Protein AF-K6D5H5-F1 (afdb_monomer_lite)

Secondary structure (DSSP, 8-state):
---GGG------HHHHHHHHHHHHTT-HHHHHHHHHHHHHTTGGGGS-HHHHHHHHHT---EEEEEEEEEEEEEETTEEEEE------TTGGG-SEEEEEEE-TT----EEETTEEE---

Sequence (120 aa):
MLPKKYGGPQVDLRTFIKIIRTVAKHNASAAWLTYFYGLHNVVPAFLPEKGMDEVVNQGGMICDVFPPVGKVVKDGDGYRLTGTWDFASGILYCDWLGLGRINNRTAIRRRINGTLYEFA

pLDDT: mean 84.37, std 16.68, range [37.47, 98.62]

Radius of gyration: 18.67 Å; chains: 1; bounding box: 42×26×56 Å

Organism: NCBI:txid1131731

InterPro domains:
  IPR009100 Acyl-CoA dehydrogenase/oxidase, N-terminal and middle domain superfamily [SSF56645] (2-98)
  IPR037069 Acyl-CoA dehydrogenase/oxidase, N-terminal domain superfamily [G3DSA:1.10.540.10] (1-59)
  IPR046373 Acyl-CoA oxidase/dehydrogenase, middle domain superfamily [G3DSA:2.40.110.10] (61-112)

Foldseek 3Di:
DAPPVLPDDPDDPVVLVVVLVVVCVPPVLVSVVSVQQVVQLCVQVPPDPVSNCVQSVVVWTEWEAAPAAWDWDDDVVRIDIDDDGPDRRPVVRGPYYYYHHDDPPDQVFDQDPNDTDGDD

Structure (mmCIF, N/CA/C/O backbone):
data_AF-K6D5H5-F1
#
_entry.id   AF-K6D5H5-F1
#
loop_
_atom_site.group_PDB
_atom_site.id
_atom_site.type_symbol
_atom_site.label_atom_id
_atom_site.label_alt_id
_atom_site.label_comp_id
_atom_site.label_asym_id
_atom_site.label_entity_id
_atom_site.label_seq_id
_atom_site.pdbx_PDB_ins_code
_atom_site.Cartn_x
_atom_site.Cartn_y
_atom_site.Cartn_z
_atom_site.occupancy
_atom_site.B_iso_or_equiv
_atom_site.auth_seq_id
_atom_site.auth_comp_id
_atom_site.auth_asym_id
_atom_site.auth_atom_id
_atom_site.pdbx_PDB_model_num
ATOM 1 N N . MET A 1 1 ? 1.293 -7.656 -6.390 1.00 79.38 1 MET A N 1
ATOM 2 C CA . MET A 1 1 ? 1.118 -9.053 -5.938 1.00 79.38 1 MET A CA 1
ATOM 3 C C . MET A 1 1 ? -0.362 -9.237 -5.645 1.00 79.38 1 MET A C 1
ATOM 5 O O . MET A 1 1 ? -0.819 -8.697 -4.655 1.00 79.38 1 MET A O 1
ATOM 9 N N . LEU A 1 2 ? -1.126 -9.884 -6.529 1.00 87.81 2 LEU A N 1
ATOM 10 C CA . LEU A 1 2 ? -2.583 -10.030 -6.391 1.00 87.81 2 LEU A CA 1
ATOM 11 C C . LEU A 1 2 ? -2.982 -11.504 -6.534 1.00 87.81 2 LEU A C 1
ATOM 13 O O . LEU A 1 2 ? -2.336 -12.218 -7.313 1.00 87.81 2 LEU A O 1
ATOM 17 N N . PRO A 1 3 ? -4.035 -11.971 -5.835 1.00 89.25 3 PRO A N 1
ATOM 18 C CA . PRO A 1 3 ? -4.611 -13.282 -6.102 1.00 89.25 3 PRO A CA 1
ATOM 19 C C . PRO A 1 3 ? -4.989 -13.438 -7.576 1.00 89.25 3 PRO A C 1
ATOM 21 O O . PRO A 1 3 ? -5.484 -12.498 -8.196 1.00 89.25 3 PRO A O 1
ATOM 24 N N . LYS A 1 4 ? -4.826 -14.652 -8.118 1.00 90.19 4 LYS A N 1
ATOM 25 C CA . LYS A 1 4 ? -5.070 -14.948 -9.541 1.00 90.19 4 LYS A CA 1
ATOM 26 C C . LYS A 1 4 ? -6.444 -14.490 -10.043 1.00 90.19 4 LYS A C 1
ATOM 28 O O . LYS A 1 4 ? -6.540 -14.080 -11.193 1.00 90.19 4 LYS A O 1
ATOM 33 N N . LYS A 1 5 ? -7.481 -14.525 -9.192 1.00 90.88 5 LYS A N 1
ATOM 34 C CA . LYS A 1 5 ? -8.849 -14.111 -9.556 1.00 90.88 5 LYS A CA 1
ATOM 35 C C . LYS A 1 5 ? -8.962 -12.639 -9.981 1.00 90.88 5 LYS A C 1
ATOM 37 O O . LYS A 1 5 ? -9.850 -12.320 -10.756 1.00 90.88 5 LYS A O 1
ATOM 42 N N . TYR A 1 6 ? -8.044 -11.778 -9.535 1.00 90.44 6 TYR A N 1
ATOM 43 C CA . TYR A 1 6 ? -7.995 -10.358 -9.908 1.00 90.44 6 TYR A CA 1
ATOM 44 C C . TYR A 1 6 ? -7.015 -10.065 -11.059 1.00 90.44 6 TYR A C 1
ATOM 46 O O . TYR A 1 6 ? -6.810 -8.912 -11.427 1.00 90.44 6 TYR A O 1
ATOM 54 N N . GLY A 1 7 ? -6.375 -11.094 -11.625 1.00 87.69 7 GLY A N 1
ATOM 55 C CA . GLY A 1 7 ? -5.416 -10.945 -12.719 1.00 87.69 7 GLY A CA 1
ATOM 56 C C . GLY A 1 7 ? -4.030 -10.449 -12.285 1.00 87.69 7 GLY A C 1
ATOM 57 O O . GLY A 1 7 ? -3.497 -10.823 -11.236 1.00 87.69 7 GLY A O 1
ATOM 58 N N . GLY A 1 8 ? -3.390 -9.655 -13.146 1.00 87.06 8 GLY A N 1
ATOM 59 C CA . GLY A 1 8 ? -2.014 -9.181 -12.974 1.00 87.06 8 GLY A CA 1
ATOM 60 C C . GLY A 1 8 ? -0.940 -10.160 -13.481 1.00 87.06 8 GLY A C 1
ATOM 61 O O . GLY A 1 8 ? -1.245 -11.275 -13.895 1.00 87.06 8 GLY A O 1
ATOM 62 N N . PRO A 1 9 ? 0.343 -9.758 -13.458 1.00 88.69 9 PRO A N 1
ATOM 63 C CA . PRO A 1 9 ? 1.403 -10.437 -14.209 1.00 88.69 9 PRO A CA 1
ATOM 64 C C . PRO A 1 9 ? 1.942 -11.721 -13.557 1.00 88.69 9 PRO A C 1
ATOM 66 O O . PRO A 1 9 ? 2.731 -12.419 -14.182 1.00 88.69 9 PRO A O 1
ATOM 69 N N . GLN A 1 10 ? 1.545 -12.032 -12.314 1.00 90.62 10 GLN A N 1
ATOM 70 C CA . GLN A 1 10 ? 1.893 -13.278 -11.602 1.00 90.62 10 GLN A CA 1
ATOM 71 C C . GLN A 1 10 ? 3.397 -13.638 -11.649 1.00 90.62 10 GLN A C 1
ATOM 73 O O . GLN A 1 10 ? 3.773 -14.803 -11.760 1.00 90.62 10 GLN A O 1
ATOM 78 N N . VAL A 1 11 ? 4.262 -12.623 -11.571 1.00 92.44 11 VAL A N 1
ATOM 79 C CA . VAL A 1 11 ? 5.720 -12.795 -11.626 1.00 92.44 11 VAL A CA 1
ATOM 80 C C . VAL A 1 11 ? 6.264 -13.415 -10.344 1.00 92.44 11 VAL A C 1
ATOM 82 O O . VAL A 1 11 ? 5.779 -13.140 -9.245 1.00 92.44 11 VAL A O 1
ATOM 85 N N . ASP A 1 12 ? 7.321 -14.212 -10.474 1.00 94.06 12 ASP A N 1
ATOM 86 C CA . ASP A 1 12 ? 8.058 -14.729 -9.328 1.00 94.06 12 ASP A CA 1
ATOM 87 C C . ASP A 1 12 ? 8.907 -13.633 -8.653 1.00 94.06 12 ASP A C 1
ATOM 89 O O . ASP A 1 12 ? 9.240 -12.598 -9.244 1.00 94.06 12 ASP A O 1
ATOM 93 N N . LEU A 1 13 ? 9.306 -13.878 -7.401 1.00 92.75 13 LEU A N 1
ATOM 94 C CA . LEU A 1 13 ? 10.057 -12.912 -6.594 1.00 92.75 13 LEU A CA 1
ATOM 95 C C . LEU A 1 13 ? 11.407 -12.523 -7.224 1.00 92.75 13 LEU A C 1
ATOM 97 O O . LEU A 1 13 ? 11.821 -11.367 -7.129 1.00 92.75 13 LEU A O 1
ATOM 101 N N . ARG A 1 14 ? 12.101 -13.451 -7.897 1.00 96.94 14 ARG A N 1
ATOM 102 C CA . ARG A 1 14 ? 13.395 -13.161 -8.534 1.00 96.94 14 ARG A CA 1
ATOM 103 C C . ARG A 1 14 ? 13.203 -12.218 -9.716 1.00 96.94 14 ARG A C 1
ATOM 105 O O . ARG A 1 14 ? 13.996 -11.289 -9.882 1.00 96.94 14 ARG A O 1
ATOM 112 N N . THR A 1 15 ? 12.166 -12.435 -10.515 1.00 96.81 15 THR A N 1
ATOM 113 C CA . THR A 1 15 ? 11.793 -11.531 -11.608 1.00 96.81 15 THR A CA 1
ATOM 114 C C . THR A 1 15 ? 11.378 -10.161 -11.077 1.00 96.81 15 THR A C 1
ATOM 116 O O . THR A 1 15 ? 11.876 -9.148 -11.568 1.00 96.81 15 THR A O 1
ATOM 119 N N . PHE A 1 16 ? 10.574 -10.106 -10.015 1.00 95.56 16 PHE A N 1
ATOM 120 C CA . PHE A 1 16 ? 10.182 -8.848 -9.375 1.00 95.56 16 PHE A CA 1
ATOM 121 C C . PHE A 1 16 ? 11.391 -8.028 -8.893 1.00 95.56 16 PHE A C 1
ATOM 123 O O . PHE A 1 16 ? 11.515 -6.845 -9.213 1.00 95.56 16 PHE A O 1
ATOM 130 N N . ILE A 1 17 ? 12.355 -8.669 -8.224 1.00 96.75 17 ILE A N 1
ATOM 131 C CA . ILE A 1 17 ? 13.598 -8.015 -7.783 1.00 96.75 17 ILE A CA 1
ATOM 132 C C . ILE A 1 17 ? 14.415 -7.499 -8.975 1.00 96.75 17 ILE A C 1
ATOM 134 O O . ILE A 1 17 ? 14.983 -6.408 -8.905 1.00 96.75 17 ILE A O 1
ATOM 138 N N . LYS A 1 18 ? 14.483 -8.247 -10.085 1.00 98.19 18 LYS A N 1
ATOM 139 C CA . LYS A 1 18 ? 15.168 -7.781 -11.303 1.00 98.19 18 LYS A CA 1
ATOM 140 C C . LYS A 1 18 ? 14.522 -6.515 -11.864 1.00 98.19 18 LYS A C 1
ATOM 142 O O . LYS A 1 18 ? 15.256 -5.605 -12.233 1.00 98.19 18 LYS A O 1
ATOM 147 N N . ILE A 1 19 ? 13.190 -6.435 -11.884 1.00 97.31 19 ILE A N 1
ATOM 148 C CA . ILE A 1 19 ? 12.455 -5.242 -12.335 1.00 97.31 19 ILE A CA 1
ATOM 149 C C . ILE A 1 19 ? 12.834 -4.033 -11.474 1.00 97.31 19 ILE A C 1
ATOM 151 O O . ILE A 1 19 ? 13.288 -3.024 -12.011 1.00 97.31 19 ILE A O 1
ATOM 155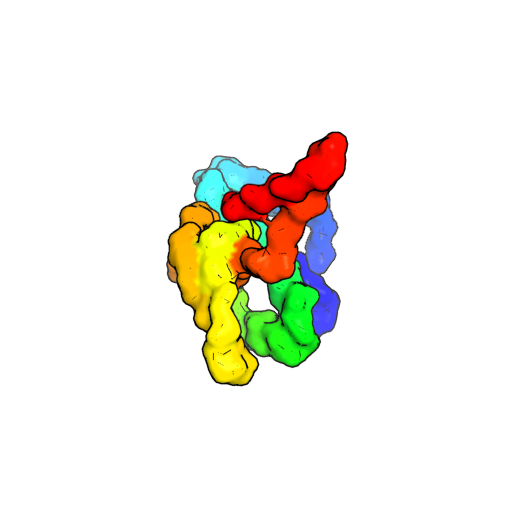 N N . ILE A 1 20 ? 12.753 -4.164 -10.145 1.00 98.00 20 ILE A N 1
ATOM 156 C CA . ILE A 1 20 ? 13.112 -3.088 -9.205 1.00 98.00 20 ILE A CA 1
ATOM 157 C C . ILE A 1 20 ? 14.559 -2.631 -9.428 1.00 98.00 20 ILE A C 1
ATOM 159 O O . ILE A 1 20 ? 14.826 -1.435 -9.524 1.00 98.00 20 ILE A O 1
ATOM 163 N N . ARG A 1 21 ? 15.499 -3.576 -9.570 1.00 98.44 21 ARG A N 1
ATOM 164 C CA . ARG A 1 21 ? 16.917 -3.269 -9.828 1.00 98.44 21 ARG A CA 1
ATOM 165 C C . ARG A 1 21 ? 17.129 -2.541 -11.150 1.00 98.44 21 ARG A C 1
ATOM 167 O O . ARG A 1 21 ? 17.998 -1.678 -11.217 1.00 98.44 21 ARG A O 1
ATOM 174 N N . THR A 1 22 ? 16.380 -2.889 -12.193 1.00 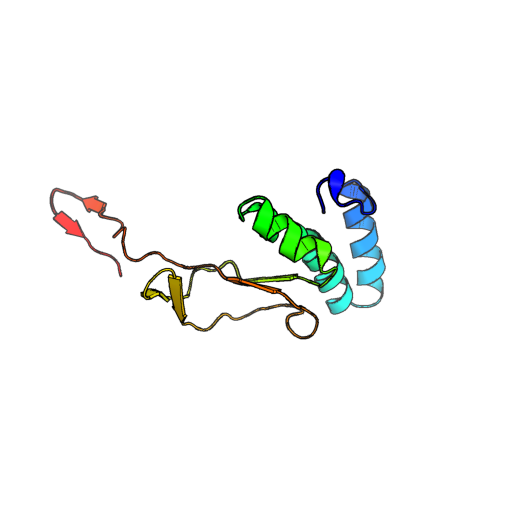98.56 22 THR A N 1
ATOM 175 C CA . THR A 1 22 ? 16.448 -2.195 -13.483 1.00 98.56 22 THR A CA 1
ATOM 176 C C . THR A 1 22 ? 15.989 -0.748 -13.340 1.00 98.56 22 THR A C 1
ATOM 178 O O . THR A 1 22 ? 16.717 0.144 -13.761 1.00 98.56 22 THR A O 1
ATOM 181 N N . VAL A 1 23 ? 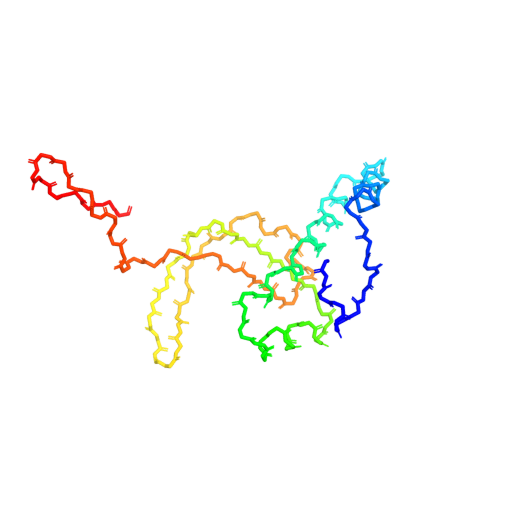14.860 -0.494 -12.670 1.00 98.62 23 VAL A N 1
ATOM 182 C CA . VAL A 1 23 ? 14.381 0.877 -12.406 1.00 98.62 23 VAL A CA 1
ATOM 183 C C . VAL A 1 23 ? 15.382 1.657 -11.544 1.00 98.62 23 VAL A C 1
ATOM 185 O O . VAL A 1 23 ? 15.689 2.812 -11.841 1.00 98.62 23 VAL A O 1
ATOM 188 N N . ALA A 1 24 ? 15.968 1.011 -10.531 1.00 98.56 24 ALA A N 1
ATOM 189 C CA . ALA A 1 24 ? 16.907 1.636 -9.597 1.00 98.56 24 ALA A CA 1
ATOM 190 C C . ALA A 1 24 ? 18.188 2.159 -10.264 1.00 98.56 24 ALA A C 1
ATOM 192 O O . ALA A 1 24 ? 18.782 3.108 -9.760 1.00 98.56 24 ALA A O 1
ATOM 193 N N . LYS A 1 25 ? 18.600 1.588 -11.406 1.00 98.56 25 LYS A N 1
ATOM 194 C CA . LYS A 1 25 ? 19.732 2.106 -12.198 1.00 98.56 25 LYS A CA 1
ATOM 195 C C . LYS A 1 25 ? 19.475 3.502 -12.771 1.00 98.56 25 LYS A C 1
ATOM 197 O O . LYS A 1 25 ? 20.429 4.177 -13.137 1.00 98.56 25 LYS A O 1
ATOM 202 N N . HIS A 1 26 ? 18.211 3.908 -12.870 1.00 98.56 26 HIS A N 1
ATOM 203 C CA . HIS A 1 26 ? 17.806 5.187 -13.443 1.00 98.56 26 HIS A CA 1
ATOM 204 C C . HIS A 1 26 ? 17.263 6.149 -12.384 1.00 98.56 26 HIS A C 1
ATOM 206 O O . HIS A 1 26 ? 17.558 7.340 -12.437 1.00 98.56 26 HIS A O 1
ATOM 212 N N . ASN A 1 27 ? 16.472 5.658 -11.425 1.00 98.56 27 ASN A N 1
ATOM 213 C CA . ASN A 1 27 ? 15.894 6.495 -10.378 1.00 98.56 27 ASN A CA 1
ATOM 214 C C . ASN A 1 27 ? 15.560 5.683 -9.115 1.00 98.56 27 ASN A C 1
ATOM 216 O O . ASN A 1 27 ? 14.773 4.735 -9.157 1.00 98.56 27 ASN A O 1
ATOM 220 N N . ALA A 1 28 ? 16.129 6.088 -7.977 1.00 98.12 28 ALA A N 1
ATOM 221 C CA . ALA A 1 28 ? 15.931 5.405 -6.700 1.00 98.12 28 ALA A CA 1
ATOM 222 C C . ALA A 1 28 ? 14.491 5.534 -6.168 1.00 98.12 28 ALA A C 1
ATOM 224 O O . ALA A 1 28 ? 13.910 4.539 -5.738 1.00 98.12 28 ALA A O 1
ATOM 225 N N . SER A 1 29 ? 13.885 6.722 -6.248 1.00 97.50 29 SER A N 1
ATOM 226 C CA . SER A 1 29 ? 12.512 6.964 -5.780 1.00 97.50 29 SER A CA 1
ATOM 227 C C . SER A 1 29 ? 11.474 6.193 -6.600 1.00 97.50 29 SER A C 1
ATOM 229 O O . SER A 1 29 ? 10.551 5.605 -6.043 1.00 97.50 29 SER A O 1
ATOM 231 N N . ALA A 1 30 ? 11.640 6.120 -7.921 1.00 97.44 30 ALA A N 1
ATOM 232 C CA . ALA A 1 30 ? 10.773 5.327 -8.789 1.00 97.44 30 ALA A CA 1
ATOM 233 C C . ALA A 1 30 ? 10.913 3.825 -8.502 1.00 97.44 30 ALA A C 1
ATOM 235 O O . ALA A 1 30 ? 9.919 3.098 -8.496 1.00 97.44 30 ALA A O 1
ATOM 236 N N . ALA A 1 31 ? 12.130 3.351 -8.218 1.00 98.19 31 ALA A N 1
ATOM 237 C CA . ALA A 1 31 ? 12.356 1.962 -7.828 1.00 98.19 31 ALA A CA 1
ATOM 238 C C . ALA A 1 31 ? 11.703 1.631 -6.479 1.00 98.19 31 ALA A C 1
ATOM 240 O O . ALA A 1 31 ? 11.106 0.564 -6.337 1.00 98.19 31 ALA A O 1
ATOM 241 N N . TRP A 1 32 ? 11.759 2.564 -5.525 1.00 97.12 32 TRP A N 1
ATOM 242 C CA . TRP A 1 32 ? 11.079 2.460 -4.236 1.00 97.12 32 TRP A CA 1
ATOM 243 C C . TRP A 1 32 ? 9.565 2.304 -4.407 1.00 97.12 32 TRP A C 1
ATOM 245 O O . TRP A 1 32 ? 8.983 1.371 -3.862 1.00 97.12 32 TRP A O 1
ATOM 255 N N . LEU A 1 33 ? 8.941 3.136 -5.247 1.00 96.00 33 LEU A N 1
ATOM 256 C CA . LEU A 1 33 ? 7.509 3.028 -5.550 1.00 96.00 33 LEU A CA 1
ATOM 257 C C . LEU A 1 33 ? 7.159 1.762 -6.350 1.00 96.00 33 LEU A C 1
ATOM 259 O O . LEU A 1 33 ? 6.131 1.142 -6.095 1.00 96.00 33 LEU A O 1
ATOM 263 N N . THR A 1 34 ? 8.030 1.325 -7.265 1.00 95.19 34 THR A N 1
ATOM 264 C CA . THR A 1 34 ? 7.853 0.066 -8.018 1.00 95.19 34 THR A CA 1
ATOM 265 C C . THR A 1 34 ? 7.806 -1.141 -7.080 1.00 95.19 34 THR A C 1
ATOM 267 O O . THR A 1 34 ? 6.985 -2.043 -7.253 1.00 95.19 34 THR A O 1
ATOM 270 N N . TYR A 1 35 ? 8.682 -1.156 -6.074 1.00 95.00 35 TYR A N 1
ATOM 271 C CA . TYR A 1 35 ? 8.659 -2.154 -5.013 1.00 95.00 35 TYR A CA 1
ATOM 272 C C . TYR A 1 35 ? 7.382 -2.039 -4.170 1.00 95.00 35 TYR A C 1
ATOM 274 O O . TYR A 1 35 ? 6.657 -3.025 -4.007 1.00 95.00 35 TYR A O 1
ATOM 282 N N . PHE A 1 36 ? 7.083 -0.837 -3.674 1.00 94.06 36 PHE A N 1
ATOM 283 C CA . PHE A 1 36 ? 6.022 -0.636 -2.696 1.00 94.06 36 PHE A CA 1
ATOM 284 C C . PHE A 1 36 ? 4.622 -0.887 -3.239 1.00 94.06 36 PHE A C 1
ATOM 286 O O . PHE A 1 36 ? 3.886 -1.650 -2.628 1.00 94.06 36 PHE A O 1
ATOM 293 N N . TYR A 1 37 ? 4.260 -0.376 -4.417 1.00 92.00 37 TYR A N 1
ATOM 294 C CA . TYR A 1 37 ? 2.935 -0.659 -4.984 1.00 92.00 37 TYR A CA 1
ATOM 295 C C . TYR A 1 37 ? 2.721 -2.150 -5.255 1.00 92.00 37 TYR A C 1
ATOM 297 O O . TYR A 1 37 ? 1.613 -2.675 -5.122 1.00 92.00 37 TYR A O 1
ATOM 305 N N . GLY A 1 38 ? 3.793 -2.878 -5.581 1.00 90.50 38 GLY A N 1
ATOM 306 C CA . GLY A 1 38 ? 3.751 -4.334 -5.664 1.00 90.50 38 GLY A CA 1
ATOM 307 C C . GLY A 1 38 ? 3.304 -4.978 -4.348 1.00 90.50 38 GLY A C 1
ATOM 308 O O . GLY A 1 38 ? 2.450 -5.873 -4.388 1.00 90.50 38 GLY A O 1
ATOM 309 N N . LEU A 1 39 ? 3.850 -4.492 -3.229 1.00 90.00 39 LEU A N 1
ATOM 310 C CA . LEU A 1 39 ? 3.598 -4.950 -1.861 1.00 90.00 39 LEU A CA 1
ATOM 311 C C . LEU A 1 39 ? 2.243 -4.479 -1.308 1.00 90.00 39 LEU A C 1
ATOM 313 O O . LEU A 1 39 ? 1.527 -5.286 -0.722 1.00 90.00 39 LEU A O 1
ATOM 317 N N . HIS A 1 40 ? 1.851 -3.225 -1.550 1.00 91.44 40 HIS A N 1
ATOM 318 C CA . HIS A 1 40 ? 0.602 -2.628 -1.054 1.00 91.44 40 HIS A CA 1
ATOM 319 C C . HIS A 1 40 ? -0.647 -3.382 -1.539 1.00 91.44 40 HIS A C 1
ATOM 321 O O . HIS A 1 40 ? -1.675 -3.394 -0.872 1.00 91.44 40 HIS A O 1
ATOM 327 N N . ASN A 1 41 ? -0.548 -4.105 -2.658 1.00 89.75 41 ASN A N 1
ATOM 328 C CA . ASN A 1 41 ? -1.606 -5.000 -3.139 1.00 89.75 41 ASN A CA 1
ATOM 329 C C . ASN A 1 41 ? -1.976 -6.131 -2.155 1.00 89.75 41 ASN A C 1
ATOM 331 O O . ASN A 1 41 ? -3.004 -6.781 -2.332 1.00 89.75 41 ASN A O 1
ATOM 335 N N . VAL A 1 42 ? -1.153 -6.391 -1.135 1.00 87.88 42 VAL A N 1
ATOM 336 C CA . VAL A 1 42 ? -1.466 -7.341 -0.056 1.00 87.88 42 VAL A CA 1
ATOM 337 C C . VAL A 1 42 ? -2.416 -6.723 0.978 1.00 87.88 42 VAL A C 1
ATOM 339 O O . VAL A 1 42 ? -3.152 -7.454 1.632 1.00 87.88 42 VAL A O 1
ATOM 342 N N . VAL A 1 43 ? -2.460 -5.394 1.109 1.00 89.00 43 VAL A N 1
ATOM 343 C CA . VAL A 1 43 ? -3.248 -4.692 2.137 1.00 89.00 43 VAL A CA 1
ATOM 344 C C . VAL A 1 43 ? -4.750 -5.019 2.069 1.00 89.00 43 VAL A C 1
ATOM 346 O O . VAL A 1 43 ? -5.324 -5.336 3.113 1.00 89.00 43 VAL A O 1
ATOM 349 N N . PRO A 1 44 ? -5.412 -5.052 0.894 1.00 90.25 44 PRO A N 1
ATOM 350 C CA . PRO A 1 44 ? -6.830 -5.412 0.813 1.00 90.25 44 PRO A CA 1
ATOM 351 C C . PRO A 1 44 ? -7.148 -6.829 1.288 1.00 90.25 44 PRO A C 1
ATOM 353 O O . PRO A 1 44 ? -8.286 -7.097 1.655 1.00 90.25 44 PRO A O 1
ATOM 356 N N . ALA A 1 45 ? -6.165 -7.737 1.325 1.00 89.44 45 ALA A N 1
ATOM 357 C CA . ALA A 1 45 ? -6.376 -9.104 1.801 1.00 89.44 45 ALA A CA 1
ATOM 358 C C . ALA A 1 45 ? -6.697 -9.178 3.308 1.00 89.44 45 ALA A C 1
ATOM 360 O O . ALA A 1 45 ? -7.120 -10.227 3.788 1.00 89.44 45 ALA A O 1
ATOM 361 N N . PHE A 1 46 ? -6.511 -8.082 4.055 1.00 88.19 46 PHE A N 1
ATOM 362 C CA . PHE A 1 46 ? -6.935 -7.968 5.455 1.00 88.19 46 PHE A CA 1
ATOM 363 C C . PHE A 1 46 ? -8.403 -7.537 5.619 1.00 88.19 46 PHE A C 1
ATOM 365 O O . PHE A 1 46 ? -8.906 -7.507 6.744 1.00 88.19 46 PHE A O 1
ATOM 372 N N . LEU A 1 47 ? -9.095 -7.198 4.528 1.00 89.75 47 LEU A N 1
ATOM 373 C CA . LEU A 1 47 ? -10.522 -6.882 4.528 1.00 89.75 47 LEU A CA 1
ATOM 374 C C . LEU A 1 47 ? -11.362 -8.152 4.302 1.00 89.75 47 LEU A C 1
ATOM 376 O O . LEU A 1 47 ? -10.878 -9.123 3.717 1.00 89.75 47 LEU A O 1
ATOM 380 N N . PRO A 1 48 ? -12.648 -8.157 4.707 1.00 91.56 48 PRO A N 1
ATOM 381 C CA . PRO A 1 48 ? -13.611 -9.128 4.194 1.00 91.56 48 PRO A CA 1
ATOM 382 C C . PRO A 1 48 ? -13.647 -9.105 2.660 1.00 91.56 48 PRO A C 1
ATOM 384 O O . PRO A 1 48 ? -13.378 -8.066 2.058 1.00 91.56 48 PRO A O 1
ATOM 387 N N . GLU A 1 49 ? -14.050 -10.212 2.029 1.00 91.50 49 GLU A N 1
ATOM 388 C CA . GLU A 1 49 ? -14.006 -10.374 0.564 1.00 91.50 49 GLU A CA 1
ATOM 389 C C . GLU A 1 49 ? -14.623 -9.194 -0.200 1.00 91.50 49 GLU A C 1
ATOM 391 O O . GLU A 1 49 ? -13.993 -8.665 -1.109 1.00 91.50 49 GLU A O 1
ATOM 396 N N . LYS A 1 50 ? -15.786 -8.699 0.241 1.00 91.81 50 LYS A N 1
ATOM 397 C CA . LYS A 1 50 ? -16.438 -7.531 -0.367 1.00 91.81 50 LYS A CA 1
ATOM 398 C C . LYS A 1 50 ? -15.548 -6.278 -0.372 1.00 91.81 50 LYS A C 1
ATOM 400 O O . LYS A 1 50 ? -15.547 -5.546 -1.353 1.00 91.81 50 LYS A O 1
ATOM 405 N N . GLY A 1 51 ? -14.806 -6.030 0.709 1.00 91.94 51 GLY A N 1
ATOM 406 C CA . GLY A 1 51 ? -13.892 -4.889 0.802 1.00 91.94 51 GLY A CA 1
ATOM 407 C C . GLY A 1 51 ? -12.642 -5.083 -0.055 1.00 91.94 51 GLY A C 1
ATOM 408 O O . GLY A 1 51 ? -12.165 -4.136 -0.671 1.00 91.94 51 GLY A O 1
ATOM 409 N N . MET A 1 52 ? -12.139 -6.317 -0.155 1.00 91.38 52 MET A N 1
ATOM 410 C CA . MET A 1 52 ? -11.067 -6.635 -1.099 1.00 91.38 52 MET A CA 1
ATOM 411 C C . MET A 1 52 ? -11.513 -6.396 -2.547 1.00 91.38 52 MET A C 1
ATOM 413 O O . MET A 1 52 ? -10.789 -5.757 -3.308 1.00 91.38 52 MET A O 1
ATOM 417 N N . ASP A 1 53 ? -12.702 -6.878 -2.915 1.00 93.12 53 ASP A N 1
ATOM 418 C CA . ASP A 1 53 ? -13.279 -6.690 -4.247 1.00 93.12 53 ASP A CA 1
ATOM 419 C C . ASP A 1 53 ? -13.477 -5.207 -4.569 1.00 93.12 53 ASP A C 1
ATOM 421 O O . ASP A 1 53 ? -13.142 -4.778 -5.669 1.00 93.12 53 ASP A O 1
ATOM 425 N N . GLU A 1 54 ? -13.982 -4.416 -3.621 1.00 91.50 54 GLU A N 1
ATOM 426 C CA . GLU A 1 54 ? -14.166 -2.970 -3.776 1.00 91.50 54 GLU A CA 1
ATOM 427 C C . GLU A 1 54 ? -12.846 -2.263 -4.102 1.00 91.50 54 GLU A C 1
ATOM 429 O O . GLU A 1 54 ? -12.740 -1.590 -5.129 1.00 91.50 54 GLU A O 1
ATOM 434 N N . VAL A 1 55 ? -11.821 -2.476 -3.273 1.00 91.56 55 VAL A N 1
ATOM 435 C CA . VAL A 1 55 ? -10.527 -1.804 -3.437 1.00 91.56 55 VAL A CA 1
ATOM 436 C C . VAL A 1 55 ? -9.837 -2.239 -4.731 1.00 91.56 55 VAL A C 1
ATOM 438 O O . VAL A 1 55 ? -9.318 -1.404 -5.471 1.00 91.56 55 VAL A O 1
ATOM 441 N N . VAL A 1 56 ? -9.825 -3.541 -5.031 1.00 90.38 56 VAL A N 1
ATOM 442 C CA . VAL A 1 56 ? -9.096 -4.066 -6.194 1.00 90.38 56 VAL A CA 1
ATOM 443 C C . VAL A 1 56 ? -9.807 -3.730 -7.510 1.00 90.38 56 VAL A C 1
ATOM 445 O O . VAL A 1 56 ? -9.137 -3.365 -8.477 1.00 90.38 56 VAL A O 1
ATOM 448 N N . ASN A 1 57 ? -11.143 -3.798 -7.570 1.00 90.88 57 ASN A N 1
ATOM 449 C CA . ASN A 1 57 ? -11.890 -3.545 -8.811 1.00 90.88 57 ASN A CA 1
ATOM 450 C C . ASN A 1 57 ? -11.961 -2.061 -9.194 1.00 90.88 57 ASN A C 1
ATOM 452 O O . ASN A 1 57 ? -12.189 -1.756 -10.363 1.00 90.88 57 ASN A O 1
ATOM 456 N N . GLN A 1 58 ? -11.733 -1.136 -8.255 1.00 87.69 58 GLN A N 1
ATOM 457 C CA . GLN A 1 58 ? -11.578 0.285 -8.580 1.00 87.69 58 GLN A CA 1
ATOM 458 C C . GLN A 1 58 ? -10.327 0.547 -9.442 1.00 87.69 58 GLN A C 1
ATOM 460 O O . GLN A 1 58 ? -10.263 1.558 -10.138 1.00 87.69 58 GLN A O 1
ATOM 465 N N . GLY A 1 59 ? -9.335 -0.354 -9.416 1.00 81.00 59 GLY A N 1
ATOM 466 C CA . GLY A 1 59 ? -8.105 -0.250 -10.210 1.00 81.00 59 GLY A CA 1
ATOM 467 C C . GLY A 1 59 ? -7.127 0.833 -9.737 1.00 81.00 59 GLY A C 1
ATOM 468 O O . GLY A 1 59 ? -6.109 1.060 -10.391 1.00 81.00 59 GLY A O 1
ATOM 469 N N . GLY A 1 60 ? -7.436 1.488 -8.617 1.00 83.44 60 GLY A N 1
ATOM 470 C CA . GLY A 1 60 ? -6.624 2.528 -7.998 1.00 83.44 60 GLY A CA 1
ATOM 471 C C . GLY A 1 60 ? -5.365 2.003 -7.307 1.00 83.44 60 GLY A C 1
ATOM 472 O O . GLY A 1 60 ? -5.240 0.808 -7.023 1.00 83.44 60 GLY A O 1
ATOM 473 N N . MET A 1 61 ? -4.418 2.899 -7.009 1.00 88.31 61 MET A N 1
ATOM 474 C CA . MET A 1 61 ? -3.233 2.538 -6.218 1.00 88.31 61 MET A CA 1
ATOM 475 C C . MET A 1 61 ? -3.525 2.622 -4.721 1.00 88.31 61 MET A C 1
ATOM 477 O O . MET A 1 61 ? -4.340 3.418 -4.255 1.00 88.31 61 MET A O 1
ATOM 481 N N . ILE A 1 62 ? -2.813 1.801 -3.957 1.00 91.69 62 ILE A N 1
ATOM 482 C CA . ILE A 1 62 ? -2.919 1.731 -2.502 1.00 91.69 62 ILE A CA 1
ATOM 483 C C . ILE A 1 62 ? -1.581 2.170 -1.927 1.00 91.69 62 ILE A C 1
ATOM 485 O O . ILE A 1 62 ? -0.535 1.821 -2.477 1.00 91.69 62 ILE A O 1
ATOM 489 N N . CYS A 1 63 ? -1.615 2.883 -0.810 1.00 92.12 63 CYS A N 1
ATOM 490 C CA . CYS A 1 63 ? -0.473 3.080 0.075 1.00 92.12 63 CYS A CA 1
ATOM 491 C C . CYS A 1 63 ? -0.794 2.572 1.475 1.00 92.12 63 CYS A C 1
ATOM 493 O O . CYS A 1 63 ? -1.959 2.391 1.833 1.00 92.12 63 CYS A O 1
ATOM 495 N N . ASP A 1 64 ? 0.237 2.346 2.279 1.00 91.94 64 ASP A N 1
ATOM 496 C CA . ASP A 1 64 ? 0.056 2.013 3.680 1.00 91.94 64 ASP A CA 1
ATOM 497 C C . ASP A 1 64 ? 1.126 2.630 4.577 1.00 91.94 64 ASP A C 1
ATOM 499 O O . ASP A 1 64 ? 2.215 3.002 4.136 1.00 91.94 64 ASP A O 1
ATOM 503 N N . VAL A 1 65 ? 0.771 2.759 5.855 1.00 90.88 65 VAL A N 1
ATOM 504 C CA . VAL A 1 65 ? 1.704 3.024 6.948 1.00 90.88 65 VAL A CA 1
ATOM 505 C C . VAL A 1 65 ? 1.343 2.106 8.115 1.00 90.88 65 VAL A C 1
ATOM 507 O O . VAL A 1 65 ? 0.401 2.353 8.874 1.00 90.88 65 VAL A O 1
ATOM 510 N N . PHE A 1 66 ? 2.095 1.013 8.251 1.00 81.56 66 PHE A N 1
ATOM 511 C CA . PHE A 1 66 ? 1.848 -0.018 9.264 1.00 81.56 66 PHE A CA 1
ATOM 512 C C . PHE A 1 66 ? 2.155 0.357 10.721 1.00 81.56 66 PHE A C 1
ATOM 514 O O . PHE A 1 66 ? 1.454 -0.176 11.588 1.00 81.56 66 PHE A O 1
ATOM 521 N N . PRO A 1 67 ? 3.159 1.202 11.050 1.00 83.75 67 PRO A N 1
ATOM 522 C CA . PRO A 1 67 ? 3.388 1.622 12.428 1.00 83.75 67 PRO A CA 1
ATOM 523 C C . PRO A 1 67 ? 2.084 2.069 13.107 1.00 83.75 67 PRO A C 1
ATOM 525 O O . PRO A 1 67 ? 1.400 2.965 12.604 1.00 83.75 67 PRO A O 1
ATOM 528 N N . PRO A 1 68 ? 1.692 1.433 14.225 1.00 77.38 68 PRO A N 1
ATOM 529 C CA . PRO A 1 68 ? 0.334 1.548 14.730 1.00 77.38 68 PRO A CA 1
ATOM 530 C C . PRO A 1 68 ? 0.181 2.769 15.649 1.00 77.38 68 PRO A C 1
ATOM 532 O O . PRO A 1 68 ? -0.154 2.652 16.820 1.00 77.38 68 PRO A O 1
ATOM 535 N N . VAL A 1 69 ? 0.447 3.958 15.117 1.00 81.88 69 VAL A N 1
ATOM 536 C CA . VAL A 1 69 ? 0.533 5.212 15.890 1.00 81.88 69 VAL A CA 1
ATOM 537 C C . VAL A 1 69 ? -0.814 5.918 16.082 1.00 81.88 69 VAL A C 1
ATOM 539 O O . VAL A 1 69 ? -0.920 6.845 16.882 1.00 81.88 69 VAL A O 1
ATOM 542 N N . GLY A 1 70 ? -1.862 5.487 15.376 1.00 82.00 70 GLY A N 1
ATOM 543 C CA . GLY A 1 70 ? -3.188 6.094 15.476 1.00 82.00 70 GLY A CA 1
ATOM 544 C C . GLY A 1 70 ? -4.016 5.624 16.661 1.00 82.00 70 GLY A C 1
ATOM 545 O O . GLY A 1 70 ? -3.985 4.454 17.057 1.00 82.00 70 GLY A O 1
ATOM 546 N N . LYS A 1 71 ? -4.862 6.531 17.149 1.00 85.81 71 LYS A N 1
ATOM 547 C CA . LYS A 1 71 ? -5.917 6.244 18.119 1.00 85.81 71 LYS A CA 1
ATOM 548 C C . LYS A 1 71 ? -7.214 5.910 17.395 1.00 85.81 71 LYS A C 1
ATOM 550 O O . LYS A 1 71 ? -7.644 6.643 16.506 1.00 85.81 71 LYS A O 1
ATOM 555 N N . VAL A 1 72 ? -7.875 4.844 17.840 1.00 87.25 72 VAL A N 1
ATOM 556 C CA . VAL A 1 72 ? -9.211 4.472 17.366 1.00 87.25 72 VAL A CA 1
ATOM 557 C C . VAL A 1 72 ? -10.205 4.444 18.509 1.00 87.25 72 VAL A C 1
ATOM 559 O O . VAL A 1 72 ? -9.966 3.818 19.541 1.00 87.25 72 VAL A O 1
ATOM 562 N N . VAL A 1 73 ? -11.345 5.096 18.300 1.00 89.69 73 VAL A N 1
ATOM 563 C CA . VAL A 1 73 ? -12.488 5.076 19.216 1.00 89.69 73 VAL A CA 1
ATOM 564 C C . VAL A 1 73 ? -13.733 4.593 18.482 1.00 89.69 73 VAL A C 1
ATOM 566 O O . VAL A 1 73 ? -13.868 4.805 17.277 1.00 89.69 73 VAL A O 1
ATOM 569 N N . LYS A 1 74 ? -14.636 3.917 19.200 1.00 91.00 74 LYS A N 1
ATOM 570 C CA . LYS A 1 74 ? -15.941 3.532 18.648 1.00 91.00 74 LYS A CA 1
ATOM 571 C C . LYS A 1 74 ? -16.760 4.797 18.377 1.00 91.00 74 LYS A C 1
ATOM 573 O O . LYS A 1 74 ? -16.768 5.693 19.220 1.00 91.00 74 LYS A O 1
ATOM 578 N N . ASP A 1 75 ? -17.428 4.848 17.232 1.00 93.00 75 ASP A N 1
ATOM 579 C CA . ASP A 1 75 ? -18.269 5.973 16.817 1.00 93.00 75 ASP A CA 1
ATOM 580 C C . ASP A 1 75 ? -19.494 5.436 16.063 1.00 93.00 75 ASP A C 1
ATOM 582 O O . ASP A 1 75 ? -19.405 5.087 14.887 1.00 93.00 75 ASP A O 1
ATOM 586 N N . GLY A 1 76 ? -20.613 5.265 16.776 1.00 93.56 76 GLY A N 1
ATOM 587 C CA . GLY A 1 76 ? -21.811 4.601 16.248 1.00 93.56 76 GLY A CA 1
ATOM 588 C C . GLY A 1 76 ? -21.542 3.158 15.798 1.00 93.56 76 GLY A C 1
ATOM 589 O O . GLY A 1 76 ? -20.993 2.353 16.563 1.00 93.56 76 GLY A O 1
ATOM 590 N N . ASP A 1 77 ? -21.913 2.864 14.549 1.00 92.94 77 ASP A N 1
ATOM 591 C CA . ASP A 1 77 ? -21.688 1.576 13.872 1.00 92.94 77 ASP A CA 1
ATOM 592 C C . ASP A 1 77 ? -20.269 1.433 13.297 1.00 92.94 77 ASP A C 1
ATOM 594 O O . ASP A 1 77 ? -19.912 0.387 12.753 1.00 92.94 77 ASP A O 1
ATOM 598 N N . GLY A 1 78 ? -19.441 2.473 13.431 1.00 89.81 78 GLY A N 1
ATOM 599 C CA . GLY A 1 78 ? -18.086 2.515 12.908 1.00 89.81 78 GLY A CA 1
ATOM 600 C C . GLY A 1 78 ? -17.040 2.906 13.948 1.00 89.81 78 GLY A C 1
ATOM 601 O O . GLY A 1 78 ? -17.162 2.683 15.161 1.00 89.81 78 GLY A O 1
ATOM 602 N N . TYR A 1 79 ? -15.962 3.485 13.431 1.00 89.31 79 TYR A N 1
ATOM 603 C CA . TYR A 1 79 ? -14.796 3.885 14.197 1.00 89.31 79 TYR A CA 1
ATOM 604 C C . TYR A 1 79 ? -14.294 5.242 13.721 1.00 89.31 79 TYR A C 1
ATOM 606 O O . TYR A 1 79 ? -14.227 5.500 12.522 1.00 89.31 79 TYR A O 1
ATOM 614 N N . ARG A 1 80 ? -13.859 6.075 14.665 1.00 90.31 80 ARG A N 1
ATOM 615 C CA . ARG A 1 80 ? -13.114 7.300 14.372 1.00 90.31 80 ARG A CA 1
ATOM 616 C C . ARG A 1 80 ? -11.628 7.027 14.582 1.00 90.31 80 ARG A C 1
ATOM 618 O O . ARG A 1 80 ? -11.228 6.643 15.685 1.00 90.31 80 ARG A O 1
ATOM 625 N N . LEU A 1 81 ? -10.836 7.210 13.529 1.00 88.38 81 LEU A N 1
ATOM 626 C CA . LEU A 1 81 ? -9.377 7.095 13.538 1.00 88.38 81 LEU A CA 1
ATOM 627 C C . LEU A 1 81 ? -8.756 8.498 13.541 1.00 88.38 81 LEU A C 1
ATOM 629 O O . LEU A 1 81 ? -9.165 9.364 12.771 1.00 88.38 81 LEU A O 1
ATOM 633 N N . THR A 1 82 ? -7.781 8.739 14.414 1.00 89.81 82 THR A N 1
ATOM 634 C CA . THR A 1 82 ? -7.055 10.016 14.479 1.00 89.81 82 THR A CA 1
ATOM 635 C C . THR A 1 82 ? -5.589 9.765 14.803 1.00 89.81 82 THR A C 1
ATOM 637 O O . THR A 1 82 ? -5.274 8.940 15.661 1.00 89.81 82 THR A O 1
ATOM 640 N N . GLY A 1 83 ? -4.694 10.480 14.128 1.00 88.31 83 GLY A N 1
ATOM 641 C CA . GLY A 1 83 ? -3.253 10.373 14.321 1.00 88.31 83 GLY A CA 1
ATOM 642 C C . GLY A 1 83 ? -2.482 11.046 13.190 1.00 88.31 83 GLY A C 1
ATOM 643 O O . GLY A 1 83 ? -3.083 11.584 12.259 1.00 88.31 83 GLY A O 1
ATOM 644 N N . THR A 1 84 ? -1.159 10.966 13.280 1.00 90.25 84 THR A N 1
ATOM 645 C CA . THR A 1 84 ? -0.228 11.388 12.233 1.00 90.25 84 THR A CA 1
ATOM 646 C C . THR A 1 84 ? 0.640 10.194 11.877 1.00 90.25 84 THR A C 1
ATOM 648 O O . THR A 1 84 ? 1.210 9.566 12.767 1.00 90.25 84 THR A O 1
ATOM 651 N N . TRP A 1 85 ? 0.721 9.881 10.587 1.00 91.69 85 TRP A N 1
ATOM 652 C CA . TRP A 1 85 ? 1.530 8.791 10.056 1.00 91.69 85 TRP A CA 1
ATOM 653 C C . TRP A 1 85 ? 2.548 9.365 9.087 1.00 91.69 85 TRP A C 1
ATOM 655 O O . TRP A 1 85 ? 2.185 9.901 8.040 1.00 91.69 85 TRP A O 1
ATOM 665 N N . ASP A 1 86 ? 3.818 9.229 9.439 1.00 91.00 86 ASP A N 1
ATOM 666 C CA . ASP A 1 86 ? 4.916 9.612 8.565 1.00 91.00 86 ASP A CA 1
ATOM 667 C C . ASP A 1 86 ? 5.245 8.493 7.569 1.00 91.00 86 ASP A C 1
ATOM 669 O O . ASP A 1 86 ? 4.860 7.336 7.741 1.00 91.00 86 ASP A O 1
ATOM 673 N N . PHE A 1 87 ? 6.004 8.843 6.528 1.00 91.06 87 PHE A N 1
ATOM 674 C CA . PHE A 1 87 ? 6.524 7.907 5.523 1.00 91.06 87 PHE A CA 1
ATOM 675 C C . PHE A 1 87 ? 5.472 7.209 4.641 1.00 91.06 87 PHE A C 1
ATOM 677 O O . PHE A 1 87 ? 5.737 6.130 4.108 1.00 91.06 87 PHE A O 1
ATOM 684 N N . ALA A 1 88 ? 4.333 7.861 4.384 1.00 92.62 88 ALA A N 1
ATOM 685 C CA . ALA A 1 88 ? 3.335 7.426 3.400 1.00 92.62 88 ALA A CA 1
ATOM 686 C C . ALA A 1 88 ? 3.855 7.569 1.948 1.00 92.62 88 ALA A C 1
ATOM 688 O O . ALA A 1 88 ? 3.497 8.483 1.201 1.00 92.62 88 ALA A O 1
ATOM 689 N N . SER A 1 89 ? 4.767 6.682 1.550 1.00 93.81 89 SER A N 1
ATOM 690 C CA . SER A 1 89 ? 5.420 6.709 0.237 1.00 93.81 89 SER A CA 1
ATOM 691 C C . SER A 1 89 ? 4.393 6.557 -0.889 1.00 93.81 89 SER A C 1
ATOM 693 O O . SER A 1 89 ? 3.649 5.583 -0.926 1.00 93.81 89 SER A O 1
ATOM 695 N N . GLY A 1 90 ? 4.368 7.507 -1.829 1.00 93.50 90 GLY A N 1
ATOM 696 C CA . GLY A 1 90 ? 3.468 7.453 -2.988 1.00 93.50 90 GLY A CA 1
ATOM 697 C C . GLY A 1 90 ? 2.023 7.893 -2.722 1.00 93.50 90 GLY A C 1
ATOM 698 O O . GLY A 1 90 ? 1.218 7.850 -3.646 1.00 93.50 90 GLY A O 1
ATOM 699 N N . ILE A 1 91 ? 1.700 8.378 -1.514 1.00 94.69 91 ILE A N 1
ATOM 700 C CA . ILE A 1 91 ? 0.338 8.785 -1.107 1.00 94.69 91 ILE A CA 1
ATOM 701 C C . ILE A 1 91 ? -0.372 9.704 -2.111 1.00 94.69 91 ILE A C 1
ATOM 703 O O . ILE A 1 91 ? -1.564 9.553 -2.338 1.00 94.69 91 ILE A O 1
ATOM 707 N N . LEU A 1 92 ? 0.359 10.617 -2.760 1.00 93.62 92 LEU A N 1
ATOM 708 C CA . LEU A 1 92 ? -0.205 11.570 -3.726 1.00 93.62 92 LEU A CA 1
ATOM 709 C C . LEU A 1 92 ? -0.772 10.914 -4.998 1.00 93.62 92 LEU A C 1
ATOM 711 O O . LEU A 1 92 ? -1.431 11.591 -5.780 1.00 93.62 92 LEU A O 1
ATOM 715 N N . TYR A 1 93 ? -0.503 9.627 -5.214 1.00 92.19 93 TYR A N 1
ATOM 716 C CA . TYR A 1 93 ? -0.963 8.854 -6.369 1.00 92.19 93 TYR A CA 1
ATOM 717 C C . TYR A 1 93 ? -1.894 7.701 -5.971 1.00 92.19 93 TYR A C 1
ATOM 719 O O . TYR A 1 93 ? -2.157 6.837 -6.802 1.00 92.19 93 TYR A O 1
ATOM 727 N N . CYS A 1 94 ? -2.331 7.643 -4.709 1.00 91.81 94 CYS A N 1
ATOM 728 C CA . CYS A 1 94 ? -3.133 6.546 -4.175 1.00 91.81 94 CYS A CA 1
ATOM 729 C C . CYS A 1 94 ? -4.578 6.968 -3.920 1.00 91.81 94 CYS A C 1
ATOM 731 O O . CYS A 1 94 ? -4.837 8.059 -3.418 1.00 91.81 94 CYS A O 1
ATOM 733 N N . ASP A 1 95 ? -5.498 6.049 -4.189 1.00 91.56 95 ASP A N 1
ATOM 734 C CA . ASP A 1 95 ? -6.928 6.194 -3.909 1.00 91.56 95 ASP A CA 1
ATOM 735 C C . ASP A 1 95 ? -7.283 5.664 -2.515 1.00 91.56 95 ASP A C 1
ATOM 737 O O . ASP A 1 95 ? -8.233 6.124 -1.884 1.00 91.56 95 ASP A O 1
ATOM 741 N N . TRP A 1 96 ? -6.489 4.710 -2.017 1.00 92.25 96 TRP A N 1
ATOM 742 C CA . TRP A 1 96 ? -6.680 4.075 -0.718 1.00 92.25 96 TRP A CA 1
ATOM 743 C C . TRP A 1 96 ? -5.424 4.164 0.146 1.00 92.25 96 TRP A C 1
ATOM 745 O O . TRP A 1 96 ? -4.294 4.049 -0.338 1.00 92.25 96 TRP A O 1
ATOM 755 N N . LEU A 1 97 ? -5.642 4.311 1.453 1.00 91.62 97 LEU A N 1
ATOM 756 C CA . LEU A 1 97 ? -4.598 4.342 2.471 1.00 91.62 97 LEU A CA 1
ATOM 757 C C . LEU A 1 97 ? -4.916 3.335 3.584 1.00 91.62 97 LEU A C 1
ATOM 759 O O . LEU A 1 97 ? -5.928 3.451 4.276 1.00 91.62 97 LEU A O 1
ATOM 763 N N . GLY A 1 98 ? -4.033 2.356 3.772 1.00 90.06 98 GLY A N 1
ATOM 764 C CA . GLY A 1 98 ? -4.056 1.436 4.906 1.00 90.06 98 GLY A CA 1
ATOM 765 C C . GLY A 1 98 ? -3.285 2.003 6.097 1.00 90.06 98 GLY A C 1
ATOM 766 O O . GLY A 1 98 ? -2.100 2.301 5.982 1.00 90.06 98 GLY A O 1
ATOM 767 N N . LEU A 1 99 ? -3.928 2.130 7.259 1.00 89.56 99 LEU A N 1
ATOM 768 C CA . LEU A 1 99 ? -3.296 2.675 8.466 1.00 89.56 99 LEU A CA 1
ATOM 769 C C . LEU A 1 99 ? -3.280 1.662 9.606 1.00 89.56 99 LEU A C 1
ATOM 771 O O . LEU A 1 99 ? -4.314 1.111 9.992 1.00 89.56 99 LEU A O 1
ATOM 775 N N . GLY A 1 100 ? -2.101 1.463 10.191 1.00 78.88 100 GLY A N 1
ATOM 776 C CA . GLY A 1 100 ? -1.954 0.722 11.437 1.00 78.88 100 GLY A CA 1
ATOM 777 C C . GLY A 1 100 ? -2.548 1.482 12.625 1.00 78.88 100 GLY A C 1
ATOM 778 O O . GLY A 1 100 ? -2.422 2.705 12.731 1.00 78.88 100 GLY A O 1
ATOM 779 N N . ARG A 1 101 ? -3.139 0.747 13.575 1.00 74.75 101 ARG A N 1
ATOM 780 C CA . ARG A 1 101 ? -3.656 1.289 14.844 1.00 74.75 101 ARG A CA 1
ATOM 781 C C . ARG A 1 101 ? -3.239 0.444 16.042 1.00 74.75 101 ARG A C 1
ATOM 783 O O . ARG A 1 101 ? -3.195 -0.783 15.934 1.00 74.7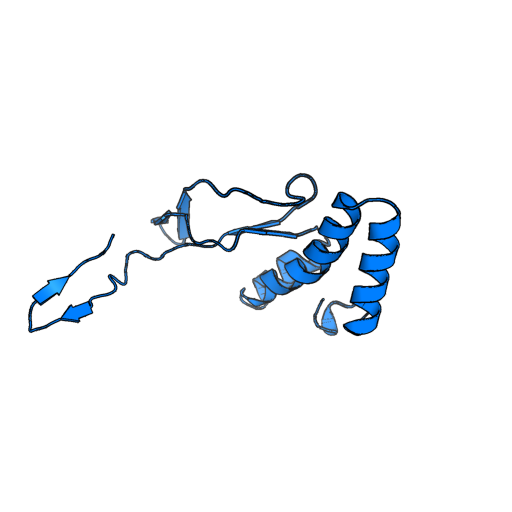5 101 ARG A O 1
ATOM 790 N N . ILE A 1 102 ? -3.045 1.073 17.201 1.00 65.94 102 ILE A N 1
ATOM 791 C CA . ILE A 1 102 ? -3.077 0.367 18.489 1.00 65.94 102 ILE A CA 1
ATOM 792 C C . ILE A 1 102 ? -4.522 0.375 18.995 1.00 65.94 102 ILE A C 1
ATOM 794 O O . ILE A 1 102 ? -5.239 1.376 18.948 1.00 65.94 102 ILE A O 1
ATOM 798 N N . ASN A 1 103 ? -4.981 -0.777 19.479 1.00 58.59 103 ASN A N 1
ATOM 799 C CA . ASN A 1 103 ? -6.205 -0.856 20.259 1.00 58.59 103 ASN A CA 1
ATOM 800 C C . ASN A 1 103 ? -5.822 -0.746 21.740 1.00 58.59 103 ASN A C 1
ATOM 802 O O . ASN A 1 103 ? -5.393 -1.741 22.318 1.00 58.59 103 ASN A O 1
ATOM 806 N N . ASN A 1 104 ? -6.029 0.408 22.384 1.00 53.62 104 ASN A N 1
ATOM 807 C CA . ASN A 1 104 ? -5.776 0.595 23.830 1.00 53.62 104 ASN A CA 1
ATOM 808 C C . ASN A 1 104 ? -6.673 -0.277 24.745 1.00 53.62 104 ASN A C 1
ATOM 810 O O . ASN A 1 104 ? -6.796 -0.016 25.936 1.00 53.62 104 ASN A O 1
ATOM 814 N N . ARG A 1 105 ? -7.338 -1.312 24.215 1.00 46.16 105 ARG A N 1
ATOM 815 C CA . ARG A 1 105 ? -8.137 -2.265 24.998 1.00 46.16 105 ARG A CA 1
ATOM 816 C C . ARG A 1 105 ? -7.343 -3.449 25.537 1.00 46.16 105 ARG A C 1
ATOM 818 O O . ARG A 1 105 ? -7.879 -4.181 26.362 1.00 46.16 105 ARG A O 1
ATOM 825 N N . THR A 1 106 ? -6.083 -3.602 25.145 1.00 40.56 106 THR A N 1
ATOM 826 C CA . THR A 1 106 ? -5.189 -4.574 25.774 1.00 40.56 106 THR A CA 1
ATOM 827 C C . THR A 1 106 ? -4.011 -3.814 26.351 1.00 40.56 106 THR A C 1
ATOM 829 O O . THR A 1 106 ? -2.965 -3.712 25.720 1.00 40.56 106 THR A O 1
ATOM 832 N N . ALA A 1 107 ? -4.173 -3.263 27.558 1.00 40.22 107 ALA A N 1
ATOM 833 C CA . ALA A 1 107 ? -3.005 -2.991 28.383 1.00 40.22 107 ALA A CA 1
ATOM 834 C C . ALA A 1 107 ? -2.180 -4.285 28.399 1.00 40.22 107 ALA A C 1
ATOM 836 O O . ALA A 1 107 ? -2.704 -5.345 28.765 1.00 40.22 107 ALA A O 1
ATOM 837 N N . ILE A 1 108 ? -0.926 -4.234 27.945 1.00 43.47 108 ILE A N 1
ATOM 838 C CA . ILE A 1 108 ? 0.005 -5.344 28.137 1.00 43.47 108 ILE A CA 1
ATOM 839 C C . ILE A 1 108 ? 0.259 -5.395 29.641 1.00 43.47 108 ILE A C 1
ATOM 841 O O . ILE A 1 108 ? 1.142 -4.729 30.175 1.00 43.47 108 ILE A O 1
ATOM 845 N N . ARG A 1 109 ? -0.586 -6.145 30.346 1.00 43.59 109 ARG A N 1
ATOM 846 C CA . ARG A 1 109 ? -0.478 -6.355 31.784 1.00 43.59 109 ARG A CA 1
ATOM 847 C C . ARG A 1 109 ? 0.652 -7.339 32.009 1.00 43.59 109 ARG A C 1
ATOM 849 O O . ARG A 1 109 ? 0.455 -8.551 31.954 1.00 43.59 109 ARG A O 1
ATOM 856 N N . ARG A 1 110 ? 1.855 -6.821 32.244 1.00 42.41 110 ARG A N 1
ATOM 857 C CA . ARG A 1 110 ? 2.979 -7.647 32.682 1.00 42.41 110 ARG A CA 1
ATOM 858 C C . ARG A 1 110 ? 2.974 -7.691 34.204 1.00 42.41 110 ARG A C 1
ATOM 860 O O . ARG A 1 110 ? 3.110 -6.659 34.857 1.00 42.41 110 ARG A O 1
ATOM 867 N N . ARG A 1 111 ? 2.813 -8.889 34.767 1.00 40.41 111 ARG A N 1
ATOM 868 C CA . ARG A 1 111 ? 2.974 -9.119 36.206 1.00 40.41 111 ARG A CA 1
ATOM 869 C C . ARG A 1 111 ? 4.431 -9.483 36.477 1.00 40.41 111 ARG A C 1
ATOM 871 O O . ARG A 1 111 ? 4.912 -10.481 35.946 1.00 40.41 111 ARG A O 1
ATOM 878 N N . ILE A 1 112 ? 5.126 -8.683 37.280 1.00 54.44 112 ILE A N 1
ATOM 879 C CA . ILE A 1 112 ? 6.478 -8.988 37.775 1.00 54.44 112 ILE A CA 1
ATOM 880 C C . ILE A 1 112 ? 6.399 -8.968 39.299 1.00 54.44 112 ILE A C 1
ATOM 882 O O . ILE A 1 112 ? 5.957 -7.976 39.871 1.00 54.44 112 ILE A O 1
ATOM 886 N N . ASN A 1 113 ? 6.765 -10.075 39.954 1.00 58.62 113 ASN A N 1
ATOM 887 C CA . ASN A 1 113 ? 6.750 -10.218 41.419 1.00 58.62 113 ASN A CA 1
ATOM 888 C C . ASN A 1 113 ? 5.432 -9.778 42.091 1.00 58.62 113 ASN A C 1
ATOM 890 O O . ASN A 1 113 ? 5.432 -9.179 43.158 1.00 58.62 113 ASN A O 1
ATOM 894 N N . GLY A 1 114 ? 4.293 -10.061 41.451 1.00 62.31 114 GLY A N 1
ATOM 895 C CA . GLY A 1 114 ? 2.967 -9.739 41.986 1.00 62.31 114 GLY A CA 1
ATOM 896 C C . GLY A 1 114 ? 2.438 -8.346 41.631 1.00 62.31 114 GLY A C 1
ATOM 897 O O . GLY A 1 114 ? 1.218 -8.177 41.643 1.00 62.31 114 GLY 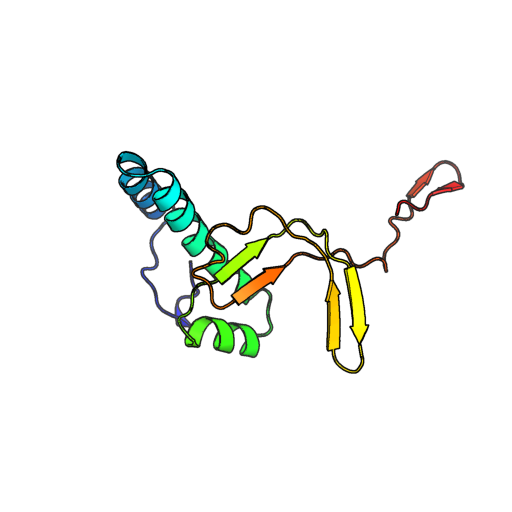A O 1
ATOM 898 N N . THR A 1 115 ? 3.299 -7.416 41.214 1.00 47.94 115 THR A N 1
ATOM 899 C CA . THR A 1 115 ? 2.937 -6.038 40.845 1.00 47.94 115 THR A CA 1
ATOM 900 C C . THR A 1 115 ? 2.471 -5.951 39.391 1.00 47.94 115 THR A C 1
ATOM 902 O O . THR A 1 115 ? 3.081 -6.537 38.492 1.00 47.94 115 THR A O 1
ATOM 905 N N . LEU A 1 116 ? 1.362 -5.238 39.168 1.00 42.19 116 LEU A N 1
ATOM 906 C CA . LEU A 1 116 ? 0.804 -4.941 37.848 1.00 42.19 116 LEU A CA 1
ATOM 907 C C . LEU A 1 116 ? 1.390 -3.628 37.327 1.00 42.19 116 LEU A C 1
ATOM 909 O O . LEU A 1 116 ? 1.269 -2.600 37.986 1.00 42.19 116 LEU A O 1
ATOM 913 N N . TYR A 1 117 ? 1.985 -3.673 36.138 1.00 47.03 117 TYR A N 1
ATOM 914 C CA . TYR A 1 117 ? 2.447 -2.487 35.423 1.00 47.03 117 TYR A CA 1
ATOM 915 C C . TYR A 1 117 ? 1.556 -2.259 34.201 1.00 47.03 117 TYR A C 1
ATOM 917 O O . TYR A 1 117 ? 1.337 -3.185 33.414 1.00 47.03 117 TYR A O 1
ATOM 925 N N . GLU A 1 118 ? 1.038 -1.038 34.063 1.00 37.47 118 GLU A N 1
ATOM 926 C CA . GLU A 1 118 ? 0.341 -0.575 32.863 1.00 37.47 118 GLU A CA 1
ATOM 927 C C . GLU A 1 118 ? 1.280 0.344 32.084 1.00 37.47 118 GLU A C 1
ATOM 929 O O . GLU A 1 118 ? 1.776 1.339 32.609 1.00 37.47 118 GLU A O 1
ATOM 934 N N . PHE A 1 119 ? 1.550 -0.025 30.836 1.00 47.25 119 PHE A N 1
ATOM 935 C CA . PHE A 1 119 ? 2.319 0.790 29.904 1.00 47.25 119 PHE A CA 1
ATOM 936 C C . PHE A 1 119 ? 1.327 1.411 28.916 1.00 47.25 119 PHE A C 1
ATOM 938 O O . PHE A 1 119 ? 0.545 0.676 28.305 1.00 47.25 119 PHE A O 1
ATOM 945 N N . ALA A 1 120 ? 1.318 2.746 28.857 1.00 41.38 120 ALA A N 1
ATOM 946 C CA . ALA A 1 120 ? 0.512 3.549 27.937 1.00 41.38 120 ALA A CA 1
ATO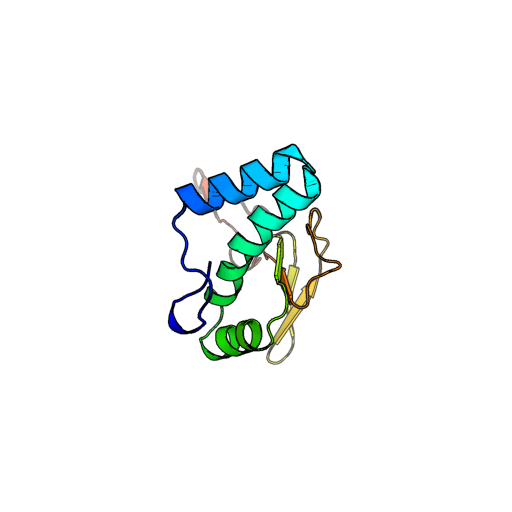M 947 C C . ALA A 1 120 ? 1.146 3.619 26.544 1.00 41.38 120 ALA A C 1
ATOM 949 O O . ALA A 1 120 ? 2.397 3.597 26.473 1.00 41.38 120 ALA A O 1
#